Protein AF-A0A9C6TRY3-F1 (afdb_monomer_lite)

Structure (mmCIF, N/CA/C/O backbone):
data_AF-A0A9C6TRY3-F1
#
_entry.id   AF-A0A9C6TRY3-F1
#
loop_
_atom_site.group_PDB
_atom_site.id
_atom_site.type_symbol
_atom_site.label_atom_id
_atom_site.label_alt_id
_atom_site.label_comp_id
_atom_site.label_asym_id
_atom_site.label_entity_id
_atom_site.label_seq_id
_atom_site.pdbx_PDB_ins_code
_atom_site.Cartn_x
_atom_site.Cartn_y
_atom_site.Cartn_z
_atom_site.occupancy
_atom_site.B_iso_or_equiv
_atom_site.auth_seq_id
_atom_site.auth_comp_id
_atom_site.auth_asym_id
_atom_site.auth_atom_id
_atom_site.pdbx_PDB_model_num
ATOM 1 N N . MET A 1 1 ? -1.016 -30.493 50.493 1.00 37.78 1 MET A N 1
ATOM 2 C CA . MET A 1 1 ? -0.450 -30.640 49.134 1.00 37.78 1 MET A CA 1
ATOM 3 C C . MET A 1 1 ? -1.252 -29.741 48.212 1.00 37.78 1 MET A C 1
ATOM 5 O O . MET A 1 1 ? -2.372 -30.074 47.852 1.00 37.78 1 MET A O 1
ATOM 9 N N . THR A 1 2 ? -0.740 -28.534 47.985 1.00 36.75 2 THR A N 1
ATOM 10 C CA . THR A 1 2 ? -1.444 -27.434 47.319 1.00 36.75 2 THR A CA 1
ATOM 11 C C . THR A 1 2 ? -1.321 -27.611 45.812 1.00 36.75 2 THR A C 1
ATOM 13 O O . THR A 1 2 ? -0.223 -27.557 45.267 1.00 36.75 2 THR A O 1
ATOM 16 N N . ASN A 1 3 ? -2.451 -27.881 45.163 1.00 34.31 3 ASN A N 1
ATOM 17 C CA . ASN A 1 3 ? -2.554 -28.083 43.724 1.00 34.31 3 ASN A CA 1
ATOM 18 C C . ASN A 1 3 ? -2.474 -26.707 43.041 1.00 34.31 3 ASN A C 1
ATOM 20 O O . ASN A 1 3 ? -3.441 -25.942 43.046 1.00 34.31 3 ASN A O 1
ATOM 24 N N . ARG A 1 4 ? -1.278 -26.352 42.564 1.00 40.09 4 ARG A N 1
ATOM 25 C CA . ARG A 1 4 ? -1.021 -25.145 41.777 1.00 40.09 4 ARG A CA 1
ATOM 26 C C . ARG A 1 4 ? -1.563 -25.439 40.381 1.00 40.09 4 ARG A C 1
ATOM 28 O O . ARG A 1 4 ? -0.973 -26.216 39.644 1.00 40.09 4 ARG A O 1
ATOM 35 N N . LYS A 1 5 ? -2.740 -24.900 40.063 1.00 38.31 5 LYS A N 1
ATOM 36 C CA . LYS A 1 5 ? -3.236 -24.896 38.690 1.00 38.31 5 LYS A CA 1
ATOM 37 C C . LYS A 1 5 ? -2.322 -23.964 37.908 1.00 38.31 5 LYS A C 1
ATOM 39 O O . LYS A 1 5 ? -2.344 -22.762 38.150 1.00 38.31 5 LYS A O 1
ATOM 44 N N . ASP A 1 6 ? -1.496 -24.539 37.045 1.00 40.12 6 ASP A N 1
ATOM 45 C CA . ASP A 1 6 ? -0.741 -23.806 36.041 1.00 40.12 6 ASP A CA 1
ATOM 46 C C . ASP A 1 6 ? -1.751 -23.108 35.127 1.00 40.12 6 ASP A C 1
ATOM 48 O O . ASP A 1 6 ? -2.441 -23.727 34.311 1.00 40.12 6 ASP A O 1
ATOM 52 N N . TYR A 1 7 ? -1.930 -21.811 35.362 1.00 40.78 7 TYR A N 1
ATOM 53 C CA . TYR A 1 7 ? -2.717 -20.944 34.506 1.00 40.78 7 TYR A CA 1
ATOM 54 C C . TYR A 1 7 ? -1.972 -20.885 33.180 1.00 40.78 7 TYR A C 1
ATOM 56 O O . TYR A 1 7 ? -0.893 -20.302 33.106 1.00 40.78 7 TYR A O 1
ATOM 64 N N . LYS A 1 8 ? -2.527 -21.545 32.158 1.00 38.59 8 LYS A N 1
ATOM 65 C CA . LYS A 1 8 ? -2.128 -21.336 30.768 1.00 38.59 8 LYS A CA 1
ATOM 66 C C . LYS A 1 8 ? -2.015 -19.833 30.555 1.00 38.59 8 LYS A C 1
ATOM 68 O O . LYS A 1 8 ? -2.981 -19.108 30.800 1.00 38.59 8 LYS A O 1
ATOM 73 N N . GLU A 1 9 ? -0.825 -19.393 30.180 1.00 44.34 9 GLU A N 1
ATOM 74 C CA . GLU A 1 9 ? -0.541 -18.015 29.822 1.00 44.34 9 GLU A CA 1
ATOM 75 C C . GLU A 1 9 ? -1.453 -17.655 28.646 1.00 44.34 9 GLU A C 1
ATOM 77 O O . GLU A 1 9 ? -1.192 -17.997 27.496 1.00 44.34 9 GLU A O 1
ATOM 82 N N . ASN A 1 10 ? -2.602 -17.054 28.955 1.00 32.50 10 ASN A N 1
ATOM 83 C CA . ASN A 1 10 ? -3.524 -16.520 27.967 1.00 32.50 10 ASN A CA 1
ATOM 84 C C . ASN A 1 10 ? -2.877 -15.258 27.394 1.00 32.50 10 ASN A C 1
ATOM 86 O O . ASN A 1 10 ? -3.171 -14.144 27.826 1.00 32.50 10 ASN A O 1
ATOM 90 N N . ILE A 1 11 ? -1.960 -15.443 26.447 1.00 40.16 11 ILE A N 1
ATOM 91 C CA . ILE A 1 11 ? -1.395 -14.357 25.652 1.00 40.16 11 ILE A CA 1
ATOM 92 C C . ILE A 1 11 ? -2.493 -13.909 24.688 1.00 40.16 11 ILE A C 1
ATOM 94 O O . ILE A 1 11 ? -2.722 -14.504 23.638 1.00 40.16 11 ILE A O 1
ATOM 98 N N . MET A 1 12 ? -3.233 -12.882 25.093 1.00 43.78 12 MET A N 1
ATOM 99 C CA . MET A 1 12 ? -4.227 -12.229 24.255 1.00 43.78 12 MET A CA 1
ATOM 100 C C . MET A 1 12 ? -3.525 -11.136 23.448 1.00 43.78 12 MET A C 1
ATOM 102 O O . MET A 1 12 ? -3.227 -10.065 23.973 1.00 43.78 12 MET A O 1
ATOM 106 N N . PHE A 1 13 ? -3.240 -11.413 22.175 1.00 42.81 13 PHE A N 1
ATOM 107 C CA . PHE A 1 13 ? -2.764 -10.396 21.242 1.00 42.81 13 PHE A CA 1
ATOM 108 C C . PHE A 1 13 ? -3.922 -9.456 20.918 1.00 42.81 13 PHE A C 1
ATOM 110 O O . PHE A 1 13 ? -4.846 -9.842 20.202 1.00 42.81 13 PHE A O 1
ATOM 117 N N . ILE A 1 14 ? -3.897 -8.236 21.457 1.00 48.88 14 ILE A N 1
ATOM 118 C CA . ILE A 1 14 ? -4.870 -7.214 21.078 1.00 48.88 14 ILE A CA 1
ATOM 119 C C . ILE A 1 14 ? -4.220 -6.257 20.083 1.00 48.88 14 ILE A C 1
ATOM 121 O O . ILE A 1 14 ? -3.308 -5.507 20.427 1.00 48.88 14 ILE A O 1
ATOM 125 N N . LEU A 1 15 ? -4.683 -6.316 18.835 1.00 47.19 15 LEU A N 1
ATOM 126 C CA . LEU A 1 15 ? -4.307 -5.382 17.783 1.00 47.19 15 LEU A CA 1
ATOM 127 C C . LEU A 1 15 ? -4.985 -4.041 18.046 1.00 47.19 15 LEU A C 1
ATOM 129 O O . LEU A 1 15 ? -6.207 -3.948 17.937 1.00 47.19 15 LEU A O 1
ATOM 133 N N . PHE A 1 16 ? -4.213 -3.001 18.358 1.00 51.19 16 PHE A N 1
ATOM 134 C CA . PHE A 1 16 ? -4.768 -1.663 18.535 1.00 51.19 16 PHE A CA 1
ATOM 135 C C . PHE A 1 16 ? -4.004 -0.593 17.748 1.00 51.19 16 PHE A C 1
ATOM 137 O O . PHE A 1 16 ? -2.773 -0.623 17.712 1.00 51.19 16 PHE A O 1
ATOM 144 N N . PRO A 1 17 ? -4.710 0.383 17.144 1.00 48.09 17 PRO A N 1
ATOM 145 C CA . PRO A 1 17 ? -4.089 1.591 16.617 1.00 48.09 17 PRO A CA 1
ATOM 146 C C . PRO A 1 17 ? -3.484 2.433 17.756 1.00 48.09 17 PRO A C 1
ATOM 148 O O . PRO A 1 17 ? -4.016 2.469 18.868 1.00 48.09 17 PRO A O 1
ATOM 151 N N . ALA A 1 18 ? -2.393 3.148 17.456 1.00 52.34 18 ALA A N 1
ATOM 152 C CA . ALA A 1 18 ? -1.522 3.852 18.411 1.00 52.34 18 ALA A CA 1
ATOM 153 C C . ALA A 1 18 ? -2.234 4.760 19.439 1.00 52.34 18 ALA A C 1
ATOM 155 O O . ALA A 1 18 ? -1.722 4.972 20.534 1.00 52.34 18 ALA A O 1
ATOM 156 N N . ALA A 1 19 ? -3.431 5.270 19.130 1.00 53.03 19 ALA A N 1
ATOM 157 C CA . ALA A 1 19 ? -4.203 6.120 20.037 1.00 53.03 19 ALA A CA 1
ATOM 158 C C . ALA A 1 19 ? -4.662 5.409 21.328 1.00 53.03 19 ALA A C 1
ATOM 160 O O . ALA A 1 19 ? -4.831 6.069 22.351 1.00 53.03 19 ALA A O 1
ATOM 161 N N . LEU A 1 20 ? -4.840 4.082 21.322 1.00 54.81 20 LEU A N 1
ATOM 162 C CA . LEU A 1 20 ? -5.263 3.356 22.527 1.00 54.81 20 LEU A CA 1
ATOM 163 C C . LEU A 1 20 ? -4.108 3.089 23.506 1.00 54.81 20 LEU A C 1
ATOM 165 O O . LEU A 1 20 ? -4.354 2.814 24.679 1.00 54.81 20 LEU A O 1
ATOM 169 N N . LEU A 1 21 ? -2.853 3.212 23.061 1.00 57.62 21 LEU A N 1
ATOM 170 C CA . LEU A 1 21 ? -1.682 3.015 23.919 1.00 57.62 21 LEU A CA 1
ATOM 171 C C . LEU A 1 21 ? -1.703 3.966 25.126 1.00 57.62 21 LEU A C 1
ATOM 173 O O . LEU A 1 21 ? -1.431 3.538 26.244 1.00 57.62 21 LEU A O 1
ATOM 177 N N . PHE A 1 22 ? -2.119 5.216 24.902 1.00 58.56 22 PHE A N 1
ATOM 178 C CA . PHE A 1 22 ? -2.235 6.236 25.946 1.00 58.56 22 PHE A CA 1
ATOM 179 C C . PHE A 1 22 ? -3.285 5.873 27.011 1.00 58.56 22 PHE A C 1
ATOM 181 O O . PHE A 1 22 ? -3.078 6.090 28.199 1.00 58.56 22 PHE A O 1
ATOM 188 N N . ILE A 1 23 ? -4.397 5.257 26.601 1.00 61.34 23 ILE A N 1
ATOM 189 C CA . ILE A 1 23 ? -5.487 4.860 27.509 1.00 61.34 23 ILE A CA 1
ATOM 190 C C . ILE A 1 23 ? -5.077 3.649 28.366 1.00 61.34 23 ILE A C 1
ATOM 192 O O . ILE A 1 23 ? -5.441 3.557 29.536 1.00 61.34 23 ILE A O 1
ATOM 196 N N . LEU A 1 24 ? -4.279 2.727 27.818 1.00 58.28 24 LEU A N 1
ATOM 197 C CA . LEU A 1 24 ? -3.759 1.574 28.568 1.00 58.28 24 LEU A CA 1
ATOM 198 C C . LEU A 1 24 ? -2.721 1.973 29.631 1.00 58.28 24 LEU A C 1
ATOM 200 O O . LEU A 1 24 ? -2.564 1.261 30.629 1.00 58.28 24 LEU A O 1
ATOM 204 N N . GLU A 1 25 ? -2.048 3.107 29.429 1.00 62.44 25 GLU A N 1
ATOM 205 C CA . GLU A 1 25 ? -1.099 3.690 30.379 1.00 62.44 25 GLU A CA 1
ATOM 206 C C . GLU A 1 25 ? -1.775 4.268 31.613 1.00 62.44 25 GLU A C 1
ATOM 208 O O . GLU A 1 25 ? -1.326 4.025 32.739 1.00 62.44 25 GLU A O 1
ATOM 213 N N . GLU A 1 26 ? -2.924 4.915 31.431 1.00 62.50 26 GLU A N 1
ATOM 214 C CA . GLU A 1 26 ? -3.731 5.410 32.547 1.00 62.50 26 GLU A CA 1
ATOM 215 C C . GLU A 1 26 ? -4.289 4.272 33.423 1.00 62.50 26 GLU A C 1
ATOM 217 O O . GLU A 1 26 ? -4.343 4.400 34.649 1.00 62.50 26 GLU A O 1
ATOM 222 N N . GLU A 1 27 ? -4.611 3.118 32.831 1.00 65.06 27 GLU A N 1
ATOM 223 C CA . GLU A 1 27 ? -5.212 1.966 33.525 1.00 65.06 27 GLU A CA 1
ATOM 224 C C . GLU A 1 27 ? -4.191 1.012 34.189 1.00 65.06 27 GLU A C 1
ATOM 226 O O . GLU A 1 27 ? -4.569 -0.006 34.772 1.00 65.06 27 GLU A O 1
ATOM 231 N N . LYS A 1 28 ? -2.879 1.310 34.141 1.00 62.44 28 LYS A N 1
ATOM 232 C CA . LYS A 1 28 ? -1.787 0.482 34.721 1.00 62.44 28 LYS A CA 1
ATOM 233 C C . LYS A 1 28 ? -1.758 -0.980 34.240 1.00 62.44 28 LYS A C 1
ATOM 235 O O . LYS A 1 28 ? -1.134 -1.836 34.875 1.00 62.44 28 LYS A O 1
ATOM 240 N N . LEU A 1 29 ? -2.383 -1.277 33.101 1.00 60.41 29 LEU A N 1
ATOM 241 C CA . LEU A 1 29 ? -2.455 -2.623 32.518 1.00 60.41 29 LEU A CA 1
ATOM 242 C C . LEU A 1 29 ? -1.184 -3.028 31.751 1.00 60.41 29 LEU A C 1
ATOM 244 O O . LEU A 1 29 ? -1.069 -4.171 31.310 1.00 60.41 29 LEU A O 1
ATOM 248 N N . HIS A 1 30 ? -0.195 -2.137 31.659 1.00 54.38 30 HIS A N 1
ATOM 249 C CA . HIS A 1 30 ? 1.079 -2.366 30.972 1.00 54.38 30 HIS A CA 1
ATOM 250 C C . HIS A 1 30 ? 1.838 -3.623 31.398 1.00 54.38 30 HIS A C 1
ATOM 252 O O . HIS A 1 30 ? 2.506 -4.240 30.577 1.00 54.38 30 HIS A O 1
ATOM 258 N N . ASN A 1 31 ? 1.729 -4.027 32.665 1.00 56.81 31 ASN A N 1
ATOM 259 C CA . ASN A 1 31 ? 2.501 -5.158 33.183 1.00 56.81 31 ASN A CA 1
ATOM 260 C C . ASN A 1 31 ? 1.843 -6.524 32.921 1.00 56.81 31 ASN A C 1
ATOM 262 O O . ASN A 1 31 ? 2.427 -7.546 33.273 1.00 56.81 31 ASN A O 1
ATOM 266 N N . MET A 1 32 ? 0.637 -6.557 32.343 1.00 56.41 32 MET A N 1
ATOM 267 C CA . MET A 1 32 ? -0.099 -7.795 32.044 1.00 56.41 32 MET A CA 1
ATOM 268 C C . MET A 1 32 ? -0.354 -8.007 30.548 1.00 56.41 32 MET A C 1
ATOM 270 O O . MET A 1 32 ? -0.915 -9.035 30.176 1.00 56.41 32 MET A O 1
ATOM 274 N N . VAL A 1 33 ? 0.053 -7.068 29.688 1.00 56.22 33 VAL A N 1
ATOM 275 C CA . VAL A 1 33 ? -0.211 -7.125 28.247 1.00 56.22 33 VAL A CA 1
ATOM 276 C C . VAL A 1 33 ? 1.076 -6.852 27.479 1.00 56.22 33 VAL A C 1
ATOM 278 O O . VAL A 1 33 ? 1.650 -5.770 27.567 1.00 56.22 33 VAL A O 1
ATOM 281 N N . THR A 1 34 ? 1.521 -7.825 26.686 1.00 53.94 34 THR A N 1
ATOM 282 C CA . THR A 1 34 ? 2.554 -7.595 25.673 1.00 53.94 34 THR A CA 1
ATOM 283 C C . THR A 1 34 ? 1.907 -6.870 24.499 1.00 53.94 34 THR A C 1
ATOM 285 O O . THR A 1 34 ? 1.168 -7.467 23.719 1.00 53.94 34 THR A O 1
ATOM 288 N N . ILE A 1 35 ? 2.151 -5.565 24.400 1.00 55.00 35 ILE A N 1
ATOM 289 C CA . ILE A 1 35 ? 1.650 -4.746 23.297 1.00 55.00 35 ILE A CA 1
ATOM 290 C C . ILE A 1 35 ? 2.550 -4.991 22.087 1.00 55.00 35 ILE A C 1
ATOM 292 O O . ILE A 1 35 ? 3.733 -4.654 22.103 1.00 55.00 35 ILE A O 1
ATOM 296 N N . GLY A 1 36 ? 1.986 -5.602 21.050 1.00 54.34 36 GLY A N 1
ATOM 297 C CA . GLY A 1 36 ? 2.602 -5.699 19.734 1.00 54.34 36 GLY A CA 1
ATOM 298 C C . GLY A 1 36 ? 1.860 -4.793 18.763 1.00 54.34 36 GLY A C 1
ATOM 299 O O . GLY A 1 36 ? 0.646 -4.916 18.609 1.00 54.34 36 GLY A O 1
ATOM 300 N N . GLU A 1 37 ? 2.573 -3.895 18.087 1.00 46.62 37 GLU A N 1
ATOM 301 C CA . GLU A 1 37 ? 2.010 -3.208 16.928 1.00 46.62 37 GLU A CA 1
ATOM 302 C C . GLU A 1 37 ? 1.953 -4.199 15.767 1.00 46.62 37 GLU A C 1
ATOM 304 O O . GLU A 1 37 ? 2.976 -4.572 15.193 1.00 46.62 37 GLU A O 1
ATOM 309 N N . TYR A 1 38 ? 0.747 -4.640 15.417 1.00 51.88 38 TYR A N 1
ATOM 310 C CA . TYR A 1 38 ? 0.525 -5.364 14.175 1.00 51.88 38 TYR A CA 1
ATOM 311 C C . TYR A 1 38 ? -0.185 -4.424 13.206 1.00 51.88 38 TYR A C 1
ATOM 313 O O . TYR A 1 38 ? -1.399 -4.224 13.301 1.00 51.88 38 TYR A O 1
ATOM 321 N N . PRO A 1 39 ? 0.551 -3.794 12.282 1.00 58.12 39 PRO A N 1
ATOM 322 C CA . PRO A 1 39 ? -0.066 -2.923 11.306 1.00 58.12 39 PRO A CA 1
ATOM 323 C C . PRO A 1 39 ? -0.751 -3.797 10.244 1.00 58.12 39 PRO A C 1
ATOM 325 O O . PRO A 1 39 ? -0.130 -4.238 9.271 1.00 58.12 39 PRO A O 1
ATOM 328 N N . LEU A 1 40 ? -2.029 -4.093 10.498 1.00 65.38 40 LEU A N 1
ATOM 329 C CA . LEU A 1 40 ? -2.924 -4.868 9.643 1.00 65.38 40 LEU A CA 1
ATOM 330 C C . LEU A 1 40 ? -3.263 -4.022 8.409 1.00 65.38 40 LEU A C 1
ATOM 332 O O . LEU A 1 40 ? -4.194 -3.226 8.412 1.00 65.38 40 LEU A O 1
ATOM 336 N N . TYR A 1 41 ? -2.431 -4.136 7.380 1.00 73.69 41 TYR A N 1
ATOM 337 C CA . TYR A 1 41 ? -2.599 -3.392 6.133 1.00 73.69 41 TYR A CA 1
ATOM 338 C C . TYR A 1 41 ? -3.454 -4.146 5.108 1.00 73.69 41 TYR A C 1
ATOM 340 O O . TYR A 1 41 ? -4.184 -3.524 4.348 1.00 73.69 41 TYR A O 1
ATOM 348 N N . ILE A 1 42 ? -3.327 -5.473 5.068 1.00 77.88 42 ILE A N 1
ATOM 349 C CA . ILE A 1 42 ? -4.046 -6.380 4.171 1.00 77.88 42 ILE A CA 1
ATOM 350 C C . ILE A 1 42 ? -4.544 -7.560 5.000 1.00 77.88 42 ILE A C 1
ATOM 352 O O . ILE A 1 42 ? -3.804 -8.075 5.842 1.00 77.88 42 ILE A O 1
ATOM 356 N N . VAL A 1 43 ? -5.760 -8.014 4.712 1.00 80.44 43 VAL A N 1
ATOM 357 C CA . VAL A 1 43 ? -6.345 -9.240 5.254 1.00 80.44 43 VAL A CA 1
ATOM 358 C C . VAL A 1 43 ? -6.696 -10.172 4.091 1.00 80.44 43 VAL A C 1
ATOM 360 O O . VAL A 1 43 ? -7.412 -9.746 3.180 1.00 80.44 43 VAL A O 1
ATOM 363 N N . PRO A 1 44 ? -6.206 -11.424 4.079 1.00 78.94 44 PRO A N 1
ATOM 364 C CA . PRO A 1 44 ? -6.692 -12.425 3.142 1.00 78.94 44 PRO A CA 1
ATOM 365 C C . PRO A 1 44 ? -8.118 -12.826 3.529 1.00 78.94 44 PRO A C 1
ATOM 367 O O . PRO A 1 44 ? -8.357 -13.302 4.638 1.00 78.94 44 PRO A O 1
ATOM 370 N N . ILE A 1 45 ? -9.063 -12.589 2.624 1.00 78.81 45 ILE A N 1
ATOM 371 C CA . ILE A 1 45 ? -10.471 -12.980 2.783 1.00 78.81 45 ILE A CA 1
ATOM 372 C C . ILE A 1 45 ? -10.705 -14.366 2.174 1.00 78.81 45 ILE A C 1
ATOM 374 O O . ILE A 1 45 ? -11.520 -15.131 2.682 1.00 78.81 45 ILE A O 1
ATOM 378 N N . ASP A 1 46 ? -9.963 -14.682 1.112 1.00 83.69 46 ASP A N 1
ATOM 379 C CA . ASP A 1 46 ? -9.964 -15.968 0.417 1.00 83.69 46 ASP A CA 1
ATOM 380 C C . ASP A 1 46 ? -8.551 -16.260 -0.128 1.00 83.69 46 ASP A C 1
ATOM 382 O O . ASP A 1 46 ? -7.645 -15.430 0.010 1.00 83.69 46 ASP A O 1
ATOM 386 N N . GLU A 1 47 ? -8.349 -17.415 -0.761 1.00 77.88 47 GLU A N 1
ATOM 387 C CA . GLU A 1 47 ? -7.059 -17.836 -1.330 1.00 77.88 47 GLU A CA 1
ATOM 388 C C . GLU A 1 47 ? -6.508 -16.853 -2.379 1.00 77.88 47 GLU A C 1
ATOM 390 O O . GLU A 1 47 ? -5.293 -16.671 -2.484 1.00 77.88 47 GLU A O 1
ATOM 395 N N . ASP A 1 48 ? -7.384 -16.193 -3.136 1.00 81.12 48 ASP A N 1
ATOM 396 C CA . ASP A 1 48 ? -7.048 -15.242 -4.199 1.00 81.12 48 ASP A CA 1
ATOM 397 C C . ASP A 1 48 ? -7.592 -13.822 -3.951 1.00 81.12 48 ASP A C 1
ATOM 399 O O . ASP A 1 48 ? -7.489 -12.950 -4.821 1.00 81.12 48 ASP A O 1
ATOM 403 N N . VAL A 1 49 ? -8.122 -13.555 -2.750 1.00 82.56 49 VAL A N 1
ATOM 404 C CA . VAL A 1 49 ? -8.747 -12.273 -2.397 1.00 82.56 49 VAL 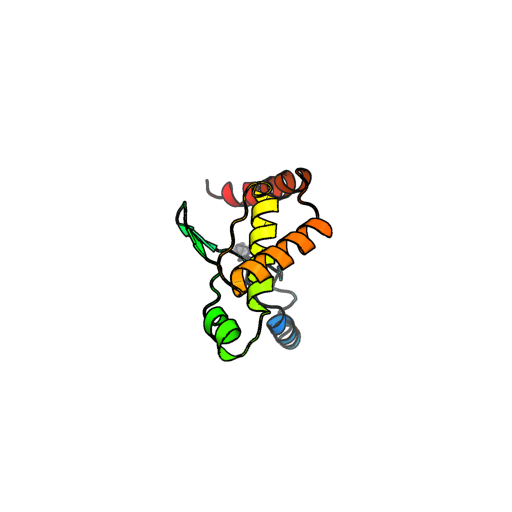A CA 1
ATOM 405 C C . VAL A 1 49 ? -8.079 -11.644 -1.180 1.00 82.56 49 VAL A C 1
ATOM 407 O O . VAL A 1 49 ? -8.132 -12.164 -0.066 1.00 82.56 49 VAL A O 1
ATOM 410 N N . LEU A 1 50 ? -7.525 -10.449 -1.385 1.00 83.19 50 LEU A N 1
ATOM 411 C CA . LEU A 1 50 ? -6.978 -9.590 -0.337 1.00 83.19 50 LEU A CA 1
ATOM 412 C C . LEU A 1 50 ? -7.855 -8.344 -0.176 1.00 83.19 50 LEU A C 1
ATOM 414 O O . LEU A 1 50 ? -8.201 -7.696 -1.166 1.00 83.19 50 LEU A O 1
ATOM 418 N N . SER A 1 51 ? -8.167 -7.978 1.066 1.00 84.31 51 SER A N 1
ATOM 419 C CA . SER A 1 51 ? -8.875 -6.744 1.410 1.00 84.31 51 SER A CA 1
ATOM 420 C C . SER A 1 51 ? -7.990 -5.801 2.221 1.00 84.31 51 SER A C 1
ATOM 422 O O . SER A 1 51 ? -7.172 -6.244 3.024 1.00 84.31 51 SER A O 1
ATOM 424 N N . PHE A 1 52 ? -8.166 -4.492 2.020 1.00 84.88 52 PHE A N 1
ATOM 425 C CA . PHE A 1 52 ? -7.536 -3.448 2.838 1.00 84.88 52 PHE A CA 1
ATOM 426 C C . PHE A 1 52 ? -8.429 -2.990 4.007 1.00 84.88 52 PHE A C 1
ATOM 428 O O . PHE A 1 52 ? -7.943 -2.265 4.865 1.00 84.88 52 PHE A O 1
ATOM 435 N N . GLU A 1 53 ? -9.717 -3.374 4.031 1.00 84.62 53 GLU A N 1
ATOM 436 C CA . GLU A 1 53 ? -10.694 -3.021 5.087 1.00 84.62 53 GLU A CA 1
ATOM 437 C C . GLU A 1 53 ? -10.736 -1.513 5.436 1.00 84.62 53 GLU A C 1
ATOM 439 O O . GLU A 1 53 ? -10.798 -1.109 6.596 1.00 84.62 53 GLU A O 1
ATOM 444 N N . LEU A 1 54 ? -10.686 -0.648 4.413 1.00 84.12 54 LEU A N 1
ATOM 445 C CA . LEU A 1 54 ? -10.761 0.811 4.565 1.00 84.12 54 LEU A CA 1
ATOM 446 C C . LEU A 1 54 ? -12.149 1.349 4.171 1.00 84.12 54 LEU A C 1
ATOM 448 O O . LEU A 1 54 ? -12.301 1.987 3.126 1.00 84.12 54 LEU A O 1
ATOM 452 N N . ASP A 1 55 ? -13.158 1.128 5.016 1.00 84.19 55 ASP A N 1
ATOM 453 C CA . ASP A 1 55 ? -14.566 1.477 4.738 1.00 84.19 55 ASP A CA 1
ATOM 454 C C . ASP A 1 55 ? -14.795 2.952 4.368 1.00 84.19 55 ASP A C 1
ATOM 456 O O . ASP A 1 55 ? -15.653 3.287 3.547 1.00 84.19 55 ASP A O 1
ATOM 460 N N . LEU A 1 56 ? -14.014 3.858 4.960 1.00 84.81 56 LEU A N 1
ATOM 461 C CA . LEU A 1 56 ? -14.164 5.302 4.768 1.00 84.81 56 LEU A CA 1
ATOM 462 C C . LEU A 1 56 ? -13.325 5.849 3.607 1.00 84.81 56 LEU A C 1
ATOM 464 O O . LEU A 1 56 ? -13.583 6.970 3.164 1.00 84.81 56 LEU A O 1
ATOM 468 N N . ALA A 1 57 ? -12.401 5.061 3.041 1.00 85.31 57 ALA A N 1
ATOM 469 C CA . ALA A 1 57 ? -11.434 5.543 2.052 1.00 85.31 57 ALA A CA 1
ATOM 470 C C . ALA A 1 57 ? -12.094 6.160 0.815 1.00 85.31 57 ALA A C 1
ATOM 472 O O . ALA A 1 57 ? -11.582 7.127 0.250 1.00 85.31 57 ALA A O 1
ATOM 473 N N . TYR A 1 58 ? -13.243 5.629 0.386 1.00 85.38 58 TYR A N 1
ATOM 474 C CA . TYR A 1 58 ? -13.972 6.192 -0.747 1.00 85.38 58 TYR A CA 1
ATOM 475 C C . TYR A 1 58 ? -14.503 7.596 -0.442 1.00 85.38 58 TYR A C 1
ATOM 477 O O . TYR A 1 58 ? -14.315 8.516 -1.240 1.00 85.38 58 TYR A O 1
ATOM 485 N N . LYS A 1 59 ? -15.148 7.768 0.718 1.00 88.06 59 LYS A N 1
ATOM 486 C CA . LYS A 1 59 ? -15.687 9.060 1.148 1.00 88.06 59 LYS A CA 1
ATOM 487 C C . LYS A 1 59 ? -14.550 10.057 1.370 1.00 88.06 59 LYS A C 1
ATOM 489 O O . LYS A 1 59 ? -14.599 11.150 0.818 1.00 88.06 59 LYS A O 1
ATOM 494 N N . GLU A 1 60 ? -13.513 9.653 2.094 1.00 88.00 60 GLU A N 1
ATOM 495 C CA . GLU A 1 60 ? -12.347 10.488 2.390 1.00 88.00 60 GLU A CA 1
ATOM 496 C C . GLU A 1 60 ? -11.667 10.968 1.104 1.00 88.00 60 GLU A C 1
ATOM 498 O O . GLU A 1 60 ? -11.461 12.164 0.912 1.00 88.00 60 GLU A O 1
ATOM 503 N N . CYS A 1 61 ? -11.411 10.056 0.162 1.00 86.88 61 CYS A N 1
ATOM 504 C CA . CYS A 1 61 ? -10.703 10.388 -1.071 1.00 86.88 61 CYS A CA 1
ATOM 505 C C . CYS A 1 61 ? -11.549 11.202 -2.060 1.00 86.88 61 CYS A C 1
ATOM 507 O O . CYS A 1 61 ? -10.996 12.046 -2.769 1.00 86.88 61 CYS A O 1
ATOM 509 N N . GLN A 1 62 ? -12.853 10.930 -2.179 1.00 85.75 62 GLN A N 1
ATOM 510 C CA . GLN A 1 62 ? -13.702 11.569 -3.196 1.00 85.75 62 GLN A CA 1
ATOM 511 C C . GLN A 1 62 ? -14.441 12.809 -2.692 1.00 85.75 62 GLN A C 1
ATOM 513 O O . GLN A 1 62 ? -14.666 13.728 -3.477 1.00 85.75 62 GLN A O 1
ATOM 518 N N . VAL A 1 63 ? -14.843 12.830 -1.421 1.00 89.50 63 VAL A N 1
ATOM 519 C CA . VAL A 1 63 ? -15.649 13.909 -0.833 1.00 89.50 63 VAL A CA 1
ATOM 520 C C . VAL A 1 63 ? -14.769 14.856 -0.033 1.00 89.50 63 VAL A C 1
ATOM 522 O O . VAL A 1 63 ? -14.792 16.059 -0.284 1.00 89.50 63 VAL A O 1
ATOM 525 N N . ASP A 1 64 ? -13.973 14.316 0.890 1.00 87.94 64 ASP A N 1
ATOM 526 C CA . ASP A 1 64 ? -13.191 15.126 1.831 1.00 87.94 64 ASP A CA 1
ATOM 527 C C . ASP A 1 64 ? -11.830 15.554 1.241 1.00 87.94 64 ASP A C 1
ATOM 529 O O . ASP A 1 64 ? -11.182 16.473 1.738 1.00 87.94 6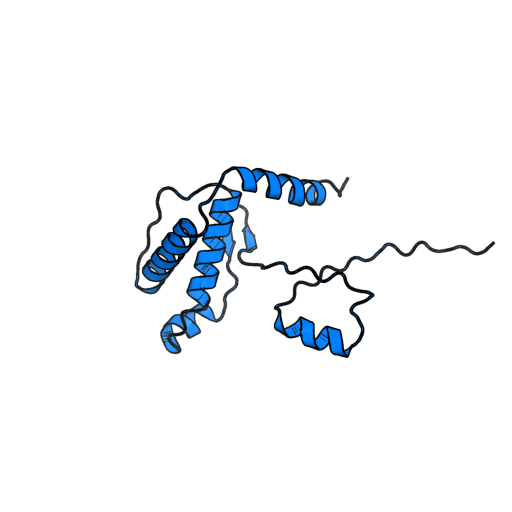4 ASP A O 1
ATOM 533 N N . GLY A 1 65 ? -11.409 14.921 0.138 1.00 84.75 65 GLY A N 1
ATOM 534 C CA . GLY A 1 65 ? -10.131 15.174 -0.530 1.00 84.75 65 GLY A CA 1
ATOM 535 C C . GLY A 1 65 ? -8.916 14.675 0.256 1.00 84.75 65 GLY A C 1
ATOM 536 O O . GLY A 1 65 ? -7.780 14.990 -0.112 1.00 84.75 65 GLY A O 1
ATOM 537 N N . ASP A 1 66 ? -9.137 13.898 1.316 1.00 87.44 66 ASP A N 1
ATOM 538 C CA . ASP A 1 66 ? -8.076 13.296 2.107 1.00 87.44 66 ASP A CA 1
ATOM 539 C C . ASP A 1 66 ? -7.491 12.088 1.364 1.00 87.44 66 ASP A C 1
ATOM 541 O O . ASP A 1 66 ? -8.192 11.187 0.909 1.00 87.44 66 ASP A O 1
ATOM 545 N N . THR A 1 67 ? -6.167 12.086 1.218 1.00 85.12 67 THR A N 1
ATOM 546 C CA . THR A 1 67 ? -5.426 11.042 0.494 1.00 85.12 67 THR A CA 1
ATOM 547 C C . THR A 1 67 ? -4.605 10.150 1.418 1.00 85.12 67 THR A C 1
ATOM 549 O O . THR A 1 67 ? -3.826 9.330 0.932 1.00 85.12 67 THR A O 1
ATOM 552 N N . SER A 1 68 ? -4.793 10.269 2.734 1.00 87.62 68 SER A N 1
ATOM 553 C CA . SER A 1 68 ? -4.111 9.450 3.742 1.00 87.62 68 SER A CA 1
ATOM 554 C C . SER A 1 68 ? -4.375 7.954 3.534 1.00 87.62 68 SER A C 1
ATOM 556 O O . SER A 1 68 ? -3.446 7.147 3.563 1.00 87.62 68 SER A O 1
ATOM 558 N N . SER A 1 69 ? -5.607 7.582 3.174 1.00 88.88 69 SER A N 1
ATOM 559 C CA . SER A 1 69 ? -5.981 6.203 2.820 1.00 88.88 69 SER A CA 1
ATOM 560 C C . SER A 1 69 ? -5.176 5.634 1.642 1.00 88.88 69 SER A C 1
ATOM 562 O O . SER A 1 69 ? -4.805 4.460 1.653 1.00 88.88 69 SER A O 1
ATOM 564 N N . LEU A 1 70 ? -4.810 6.462 0.656 1.00 91.12 70 LEU A N 1
ATOM 565 C CA . LEU A 1 70 ? -3.990 6.035 -0.487 1.00 91.12 70 LEU A CA 1
ATOM 566 C C . LEU A 1 70 ? -2.564 5.663 -0.069 1.00 91.12 70 LEU A C 1
ATOM 568 O O . LEU A 1 70 ? -1.972 4.757 -0.655 1.00 91.12 70 LEU A O 1
ATOM 572 N N . TRP A 1 71 ? -2.016 6.339 0.945 1.00 90.88 71 TRP A N 1
ATOM 573 C CA . TRP A 1 71 ? -0.708 5.995 1.498 1.00 90.88 71 TRP A CA 1
ATOM 574 C C . TRP A 1 71 ? -0.739 4.628 2.184 1.00 90.88 71 TRP A C 1
ATOM 576 O O . TRP A 1 71 ? 0.159 3.818 1.957 1.00 90.88 71 TRP A O 1
ATOM 586 N N . HIS A 1 72 ? -1.795 4.336 2.952 1.00 88.88 72 HIS A N 1
ATOM 587 C CA . HIS A 1 72 ? -1.966 3.028 3.592 1.00 88.88 72 HIS A CA 1
ATOM 588 C C . HIS A 1 72 ? -2.039 1.901 2.557 1.00 88.88 72 HIS A C 1
ATOM 590 O O . HIS A 1 72 ? -1.349 0.895 2.709 1.00 88.88 72 HIS A O 1
ATOM 596 N N . ILE A 1 73 ? -2.778 2.106 1.461 1.00 90.12 73 ILE A N 1
ATOM 597 C CA . ILE A 1 73 ? -2.850 1.155 0.341 1.00 90.12 73 ILE A CA 1
ATOM 598 C C . ILE A 1 73 ? -1.470 0.960 -0.308 1.00 90.12 73 ILE A C 1
ATOM 600 O O . ILE A 1 73 ? -1.059 -0.171 -0.559 1.00 90.12 73 ILE A O 1
ATOM 604 N N . ALA A 1 74 ? -0.720 2.038 -0.556 1.00 91.75 74 ALA A N 1
ATOM 605 C CA . ALA A 1 74 ? 0.623 1.931 -1.127 1.00 91.75 74 ALA A CA 1
ATOM 606 C C . ALA A 1 74 ? 1.583 1.162 -0.200 1.00 91.75 74 ALA A C 1
ATOM 608 O O . ALA A 1 74 ? 2.287 0.266 -0.662 1.00 91.75 74 ALA A O 1
ATOM 609 N N . LYS A 1 75 ? 1.573 1.442 1.113 1.00 88.94 75 LYS A N 1
ATOM 610 C CA . LYS A 1 75 ? 2.426 0.738 2.088 1.00 88.94 75 LYS A CA 1
ATOM 611 C C . LYS A 1 75 ? 2.058 -0.741 2.199 1.00 88.94 75 LYS A C 1
ATOM 613 O O . LYS A 1 75 ? 2.937 -1.586 2.354 1.00 88.94 75 LYS A O 1
ATOM 618 N N . ALA A 1 76 ? 0.775 -1.056 2.085 1.00 87.69 76 ALA A N 1
ATOM 619 C CA . ALA A 1 76 ? 0.269 -2.416 2.068 1.00 87.69 76 ALA A CA 1
ATOM 620 C C . ALA A 1 76 ? 0.777 -3.211 0.853 1.00 87.69 76 ALA A C 1
ATOM 622 O O . ALA A 1 76 ? 1.300 -4.313 1.015 1.00 87.69 76 ALA A O 1
ATOM 623 N N . ILE A 1 77 ? 0.701 -2.626 -0.350 1.00 89.12 77 ILE A N 1
ATOM 624 C CA . ILE A 1 77 ? 1.257 -3.226 -1.573 1.00 89.12 77 ILE A CA 1
ATOM 625 C C . ILE A 1 77 ? 2.773 -3.386 -1.446 1.00 89.12 77 ILE A C 1
ATOM 627 O O . ILE A 1 77 ? 3.299 -4.448 -1.752 1.00 89.12 77 ILE A O 1
ATOM 631 N N . HIS A 1 78 ? 3.472 -2.379 -0.929 1.00 88.44 78 HIS A N 1
ATOM 632 C CA . HIS A 1 78 ? 4.915 -2.455 -0.725 1.00 88.44 78 HIS A CA 1
ATOM 633 C C . HIS A 1 78 ? 5.316 -3.612 0.208 1.00 88.44 78 HIS A C 1
ATOM 635 O O . HIS A 1 78 ? 6.266 -4.340 -0.065 1.00 88.44 78 HIS A O 1
ATOM 641 N N . LYS A 1 79 ? 4.552 -3.853 1.282 1.00 83.56 79 LYS A N 1
ATOM 642 C CA . LYS A 1 79 ? 4.746 -5.026 2.151 1.00 83.56 79 LYS A CA 1
ATOM 643 C C . LYS A 1 79 ? 4.449 -6.349 1.452 1.00 83.56 79 LYS A C 1
ATOM 645 O O . LYS A 1 79 ? 5.116 -7.347 1.730 1.00 83.56 79 LYS A O 1
ATOM 650 N N . LEU A 1 80 ? 3.454 -6.369 0.568 1.00 83.62 80 LEU A N 1
ATOM 651 C CA . LEU A 1 80 ? 3.161 -7.540 -0.250 1.00 83.62 80 LEU A CA 1
ATOM 652 C C . LEU A 1 80 ? 4.355 -7.858 -1.158 1.00 83.62 80 LEU A C 1
ATOM 654 O O . LEU A 1 80 ? 4.816 -8.996 -1.185 1.00 83.62 80 LEU A O 1
ATOM 658 N N . GLU A 1 81 ? 4.917 -6.845 -1.817 1.00 85.94 81 GLU A N 1
ATOM 659 C CA . GLU A 1 81 ? 6.128 -6.992 -2.628 1.00 85.94 81 GLU A CA 1
ATOM 660 C C . GLU A 1 81 ? 7.320 -7.468 -1.800 1.00 85.94 81 GLU A C 1
ATOM 662 O O . GLU A 1 81 ? 8.093 -8.311 -2.238 1.00 85.94 81 GLU A O 1
ATOM 667 N N . PHE A 1 82 ? 7.444 -6.984 -0.571 1.00 82.75 82 PHE A N 1
ATOM 668 C CA . PHE A 1 82 ? 8.479 -7.419 0.358 1.00 82.75 82 PHE A CA 1
ATOM 669 C C . PHE A 1 82 ? 8.359 -8.894 0.760 1.00 82.75 82 PHE A C 1
ATOM 671 O O . PHE A 1 82 ? 9.359 -9.557 1.019 1.00 82.75 82 PHE A O 1
ATOM 678 N N . SER A 1 83 ? 7.134 -9.417 0.786 1.00 77.31 83 SER A N 1
ATOM 679 C CA . SER A 1 83 ? 6.845 -10.799 1.177 1.00 77.31 83 SER A CA 1
ATOM 680 C C . SER A 1 83 ? 6.969 -11.775 0.002 1.00 77.31 83 SER A C 1
ATOM 682 O O . SER A 1 83 ? 7.468 -12.887 0.170 1.00 77.31 83 SER A O 1
ATOM 684 N N . PHE A 1 84 ? 6.525 -11.367 -1.192 1.00 78.25 84 PHE A N 1
ATOM 685 C CA . PHE A 1 84 ? 6.373 -12.245 -2.362 1.00 78.25 84 PHE A CA 1
ATOM 686 C C . PHE A 1 84 ? 7.281 -11.889 -3.550 1.00 78.25 84 PHE A C 1
ATOM 688 O O . PHE A 1 84 ? 7.351 -12.645 -4.519 1.00 78.25 84 PHE A O 1
ATOM 695 N N . GLY A 1 85 ? 7.998 -10.769 -3.480 1.00 80.12 85 GLY A N 1
ATOM 696 C CA . GLY A 1 85 ? 8.796 -10.208 -4.567 1.00 80.12 85 GLY A CA 1
ATOM 697 C C . GLY A 1 85 ? 8.111 -9.032 -5.273 1.00 80.12 85 GLY A C 1
ATOM 698 O O . GLY A 1 85 ? 6.894 -8.862 -5.225 1.00 80.12 85 GLY A O 1
ATOM 699 N N . VAL A 1 86 ? 8.919 -8.210 -5.947 1.00 83.62 86 VAL A N 1
ATOM 700 C CA . VAL A 1 86 ? 8.470 -6.992 -6.646 1.00 83.62 86 VAL A CA 1
ATOM 701 C C . VAL A 1 86 ? 7.455 -7.318 -7.741 1.00 83.62 86 VAL A C 1
ATOM 703 O O . VAL A 1 86 ? 7.676 -8.223 -8.550 1.00 83.62 86 VAL A O 1
ATOM 706 N N . ILE A 1 87 ? 6.369 -6.541 -7.816 1.00 84.94 87 ILE A N 1
ATOM 707 C CA . ILE A 1 87 ? 5.360 -6.697 -8.864 1.00 84.94 87 ILE A CA 1
ATOM 708 C C . ILE A 1 87 ? 5.938 -6.153 -10.181 1.00 84.94 87 ILE A C 1
ATOM 710 O O . ILE A 1 87 ? 6.189 -4.955 -10.301 1.00 84.94 87 ILE A O 1
ATOM 714 N N . PRO A 1 88 ? 6.114 -6.989 -11.220 1.00 79.00 88 PRO A N 1
ATOM 715 C CA . PRO A 1 88 ? 6.821 -6.573 -12.432 1.00 79.00 88 PRO A CA 1
ATOM 716 C C . PRO A 1 88 ? 6.018 -5.596 -13.301 1.00 79.00 88 PRO A C 1
ATOM 718 O O . PRO A 1 88 ? 6.595 -4.834 -14.069 1.00 79.00 88 PRO A O 1
ATOM 721 N N . ASN A 1 89 ? 4.684 -5.639 -13.225 1.00 85.19 89 ASN A N 1
ATOM 722 C CA . ASN A 1 89 ? 3.795 -4.869 -14.091 1.00 85.19 89 ASN A CA 1
ATOM 723 C C . ASN A 1 89 ? 2.690 -4.186 -13.280 1.00 85.19 89 ASN A C 1
ATOM 725 O O . ASN A 1 89 ? 1.587 -4.719 -13.149 1.00 85.19 89 ASN A O 1
ATOM 729 N N . LEU A 1 90 ? 2.961 -2.979 -12.786 1.00 85.81 90 LEU A N 1
ATOM 730 C CA . LEU A 1 90 ? 1.958 -2.151 -12.123 1.00 85.81 90 LEU A CA 1
ATOM 731 C C . LEU A 1 90 ? 1.132 -1.373 -13.156 1.00 85.81 90 LEU A C 1
ATOM 733 O O . LEU A 1 90 ? 1.658 -0.567 -13.923 1.00 85.81 90 LEU A O 1
ATOM 737 N N . ARG A 1 91 ? -0.185 -1.595 -13.175 1.00 88.81 91 ARG A N 1
ATOM 738 C CA . ARG A 1 91 ? -1.125 -0.850 -14.025 1.00 88.81 91 ARG A CA 1
ATOM 739 C C . ARG A 1 91 ? -2.121 -0.103 -13.152 1.00 88.81 91 ARG A C 1
ATOM 741 O O . ARG A 1 91 ? -2.804 -0.709 -12.336 1.00 88.81 91 ARG A O 1
ATOM 748 N N . ALA A 1 92 ? -2.238 1.202 -13.368 1.00 90.75 92 ALA A N 1
ATOM 749 C CA . ALA A 1 92 ? -3.153 2.067 -12.634 1.00 90.75 92 ALA A CA 1
ATOM 750 C C . ALA A 1 92 ? -4.146 2.745 -13.584 1.00 90.75 92 ALA A C 1
ATOM 752 O O . ALA A 1 92 ? -3.786 3.155 -14.689 1.00 90.75 92 ALA A O 1
ATOM 753 N N . LYS A 1 93 ? -5.400 2.897 -13.146 1.00 92.94 93 LYS A 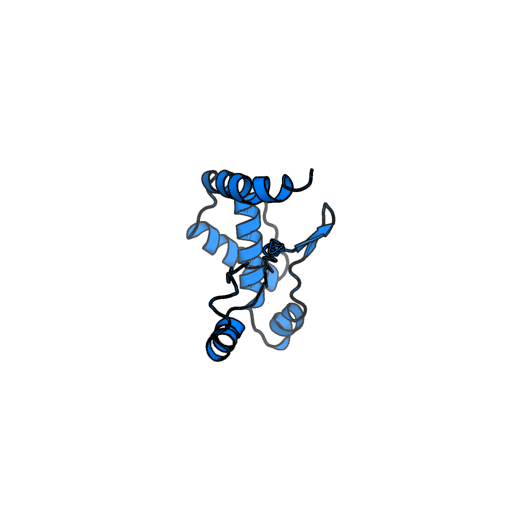N 1
ATOM 754 C CA . LYS A 1 93 ? -6.437 3.607 -13.901 1.00 92.94 93 LYS A CA 1
ATOM 755 C C . LYS A 1 93 ? -7.208 4.558 -12.993 1.00 92.94 93 LYS A C 1
ATOM 757 O O . LYS A 1 93 ? -7.887 4.127 -12.073 1.00 92.94 93 LYS A O 1
ATOM 762 N N . GLY A 1 94 ? -7.143 5.849 -13.308 1.00 91.69 94 GLY A N 1
ATOM 763 C CA . GLY A 1 94 ? -7.800 6.910 -12.542 1.00 91.69 94 GLY A CA 1
ATOM 764 C C . GLY A 1 94 ? -6.845 7.661 -11.614 1.00 91.69 94 GLY A C 1
ATOM 765 O O . GLY A 1 94 ? -5.733 7.218 -11.343 1.00 91.69 94 GLY A O 1
ATOM 766 N N . LYS A 1 95 ? -7.282 8.834 -11.141 1.00 89.25 95 LYS A N 1
ATOM 767 C CA . LYS A 1 95 ? -6.434 9.775 -10.388 1.00 89.25 95 LYS A CA 1
ATOM 768 C C . LYS A 1 95 ? -5.912 9.184 -9.072 1.00 89.25 95 LYS A C 1
ATOM 770 O O . LYS A 1 95 ? -4.735 9.337 -8.771 1.00 89.25 95 LYS A O 1
ATOM 775 N N . ALA A 1 96 ? -6.772 8.491 -8.322 1.00 88.56 96 ALA A N 1
ATOM 776 C CA . ALA A 1 96 ? -6.400 7.867 -7.053 1.00 88.56 96 ALA A CA 1
ATOM 777 C C . ALA A 1 96 ? -5.370 6.744 -7.253 1.00 88.56 96 ALA A C 1
ATOM 779 O O . ALA A 1 96 ? -4.334 6.740 -6.598 1.00 88.56 96 ALA A O 1
ATOM 780 N N . SER A 1 97 ? -5.596 5.846 -8.218 1.00 90.19 97 SER A N 1
ATOM 781 C CA . SER A 1 97 ? -4.675 4.739 -8.504 1.00 90.19 97 SER A CA 1
ATOM 782 C C . SER A 1 97 ? -3.315 5.212 -9.019 1.00 90.19 97 SER A C 1
ATOM 784 O O . SER A 1 97 ? -2.299 4.636 -8.649 1.00 90.19 97 SER A O 1
ATOM 786 N N . VAL A 1 98 ? -3.277 6.265 -9.845 1.00 92.94 98 VAL A N 1
ATOM 787 C CA . VAL A 1 98 ? -2.009 6.879 -10.285 1.00 92.94 98 VAL A CA 1
ATOM 7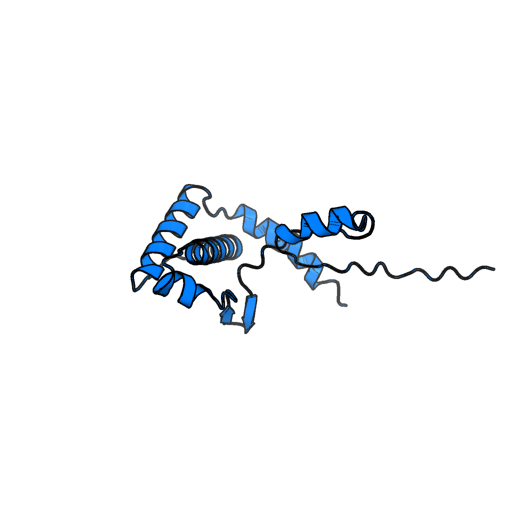88 C C . VAL A 1 98 ? -1.241 7.421 -9.082 1.00 92.94 98 VAL A C 1
ATOM 790 O O . VAL A 1 98 ? -0.051 7.171 -8.951 1.00 92.94 98 VAL A O 1
ATOM 793 N N . ARG A 1 99 ? -1.935 8.074 -8.146 1.00 92.00 99 ARG A N 1
ATOM 794 C CA . ARG A 1 99 ? -1.313 8.595 -6.926 1.00 92.00 99 ARG A CA 1
ATOM 795 C C . ARG A 1 99 ? -0.779 7.485 -6.019 1.00 92.00 99 ARG A C 1
ATOM 797 O O . ARG A 1 99 ? 0.302 7.641 -5.467 1.00 92.00 99 ARG A O 1
ATOM 804 N N . VAL A 1 100 ? -1.491 6.364 -5.897 1.00 92.94 100 VAL A N 1
ATOM 805 C CA . VAL A 1 100 ? -0.988 5.169 -5.191 1.00 92.94 100 VAL A CA 1
ATOM 806 C C . VAL A 1 100 ? 0.285 4.647 -5.857 1.00 92.94 100 VAL A C 1
ATOM 808 O O . VAL A 1 100 ? 1.255 4.378 -5.158 1.00 92.94 100 VAL A O 1
ATOM 811 N N . ALA A 1 101 ? 0.313 4.556 -7.191 1.00 93.19 101 ALA A N 1
ATOM 812 C CA . ALA A 1 101 ? 1.501 4.127 -7.927 1.00 93.19 101 ALA A CA 1
ATOM 813 C C . ALA A 1 101 ? 2.693 5.075 -7.712 1.00 93.19 101 ALA A C 1
ATOM 815 O O . ALA A 1 101 ? 3.806 4.615 -7.477 1.00 93.19 101 ALA A O 1
ATOM 816 N N . ASP A 1 102 ? 2.464 6.390 -7.716 1.00 93.38 102 ASP A N 1
ATOM 817 C CA . ASP A 1 102 ? 3.507 7.382 -7.436 1.00 93.38 102 ASP A CA 1
ATOM 818 C C . ASP A 1 102 ? 4.062 7.244 -6.010 1.00 93.38 102 ASP A C 1
ATOM 820 O O . ASP A 1 102 ? 5.275 7.312 -5.806 1.00 93.38 102 ASP A O 1
ATOM 824 N N . ILE A 1 103 ? 3.189 7.029 -5.018 1.00 93.94 103 ILE A N 1
ATOM 825 C CA . ILE A 1 103 ? 3.597 6.796 -3.625 1.00 93.94 103 ILE A CA 1
ATOM 826 C C . ILE A 1 103 ? 4.399 5.495 -3.519 1.00 93.94 103 ILE A C 1
ATOM 828 O O . ILE A 1 103 ? 5.454 5.491 -2.891 1.00 93.94 103 ILE A O 1
ATOM 832 N N . LEU A 1 104 ? 3.937 4.418 -4.156 1.00 92.06 104 LEU A N 1
ATOM 833 C CA . LEU A 1 104 ? 4.613 3.123 -4.145 1.00 92.06 104 LEU A CA 1
ATOM 834 C C . LEU A 1 104 ? 6.015 3.214 -4.761 1.00 92.06 104 LEU A C 1
ATOM 836 O O . LEU A 1 104 ? 6.974 2.757 -4.150 1.00 92.06 104 LEU A O 1
ATOM 840 N N . ASN A 1 105 ? 6.155 3.878 -5.911 1.00 91.69 105 ASN A N 1
ATOM 841 C CA . ASN A 1 105 ? 7.455 4.093 -6.556 1.00 91.69 105 ASN A CA 1
ATOM 842 C C . ASN A 1 105 ? 8.424 4.865 -5.649 1.00 91.69 105 ASN A C 1
ATOM 844 O O . ASN A 1 105 ? 9.614 4.562 -5.601 1.00 91.69 105 ASN A O 1
ATOM 848 N N . ARG A 1 106 ? 7.923 5.864 -4.911 1.00 93.12 106 ARG A N 1
ATOM 849 C CA . ARG A 1 106 ? 8.731 6.599 -3.930 1.00 93.12 106 ARG A CA 1
ATOM 850 C C . ARG A 1 106 ? 9.150 5.713 -2.762 1.00 93.12 106 ARG A C 1
ATOM 852 O O . ARG A 1 106 ? 10.318 5.739 -2.397 1.00 93.12 106 ARG A O 1
ATOM 859 N N . MET A 1 107 ? 8.233 4.907 -2.226 1.00 91.88 107 MET A N 1
ATOM 860 C CA . MET A 1 107 ? 8.547 3.950 -1.160 1.00 91.88 107 MET A CA 1
ATOM 861 C C . MET A 1 107 ? 9.612 2.951 -1.605 1.00 91.88 107 MET A C 1
ATOM 863 O O . MET A 1 107 ? 10.561 2.735 -0.873 1.00 91.88 107 MET A O 1
ATOM 867 N N . GLN A 1 108 ? 9.515 2.411 -2.821 1.00 88.81 108 GLN A N 1
ATOM 868 C CA . GLN A 1 108 ? 10.527 1.504 -3.371 1.00 88.81 108 GLN A CA 1
ATOM 869 C C . GLN A 1 108 ? 11.890 2.179 -3.591 1.00 88.81 108 GLN A C 1
ATOM 871 O O . GLN A 1 108 ? 12.921 1.515 -3.515 1.00 88.81 108 GLN A O 1
ATOM 876 N N . ALA A 1 109 ? 11.914 3.481 -3.889 1.00 89.06 109 ALA A N 1
ATOM 877 C CA . ALA A 1 109 ? 13.158 4.236 -4.023 1.00 89.06 109 ALA A CA 1
ATOM 878 C C . ALA A 1 109 ? 13.835 4.500 -2.666 1.00 89.06 109 ALA A C 1
ATOM 880 O O . ALA A 1 109 ? 15.061 4.574 -2.602 1.00 89.06 109 ALA A O 1
ATOM 881 N N . GLU A 1 110 ? 13.045 4.656 -1.601 1.00 90.00 110 GLU A N 1
ATOM 882 C CA . GLU A 1 110 ? 13.519 4.864 -0.227 1.00 90.00 110 GLU A CA 1
ATOM 883 C C . GLU A 1 110 ? 13.904 3.534 0.450 1.00 90.00 110 GLU A C 1
ATOM 885 O O . GLU A 1 110 ? 14.973 3.423 1.048 1.00 90.00 110 GLU A O 1
ATOM 890 N N . GLU A 1 111 ? 13.055 2.518 0.309 1.00 86.38 111 GLU A N 1
ATOM 891 C CA . GLU A 1 111 ? 13.176 1.170 0.866 1.00 86.38 111 GLU A CA 1
ATOM 892 C C . GLU A 1 111 ? 13.061 0.147 -0.280 1.00 86.38 111 GLU A C 1
ATOM 894 O O . GLU A 1 111 ? 11.970 -0.337 -0.588 1.00 86.38 111 GLU A O 1
ATOM 899 N N . PRO A 1 112 ? 14.163 -0.189 -0.972 1.00 81.56 112 PRO A N 1
ATOM 900 C CA . PRO A 1 112 ? 14.111 -1.179 -2.036 1.00 81.56 112 PRO A CA 1
ATOM 901 C C . PRO A 1 112 ? 13.787 -2.560 -1.465 1.00 81.56 112 PRO A C 1
ATOM 903 O O . PRO A 1 112 ? 14.342 -2.988 -0.452 1.00 81.56 112 PRO A O 1
ATOM 906 N N . VAL A 1 113 ? 12.899 -3.277 -2.152 1.00 78.56 113 VAL A N 1
ATOM 907 C CA . VAL A 1 113 ? 12.523 -4.646 -1.796 1.00 78.56 113 VAL A CA 1
ATOM 908 C C . VAL A 1 113 ? 13.717 -5.573 -2.030 1.00 78.56 113 VAL A C 1
ATOM 910 O O . VAL A 1 113 ? 14.076 -5.861 -3.174 1.00 78.56 113 VAL A O 1
ATOM 913 N N . ASN A 1 114 ? 14.326 -6.049 -0.942 1.00 69.56 114 ASN A N 1
ATOM 914 C CA . ASN A 1 114 ? 15.468 -6.955 -0.970 1.00 69.56 114 ASN A CA 1
ATOM 915 C C . ASN A 1 114 ? 15.039 -8.381 -0.596 1.00 69.56 114 ASN A C 1
ATOM 917 O O . ASN A 1 114 ? 14.200 -8.608 0.271 1.00 69.56 114 ASN A O 1
ATOM 921 N N . SER A 1 115 ? 15.659 -9.384 -1.217 1.00 59.16 115 SER A N 1
ATOM 922 C CA . SER A 1 115 ? 15.324 -10.800 -0.991 1.00 59.16 115 SER A CA 1
ATOM 923 C C . SER A 1 115 ? 15.646 -11.315 0.420 1.00 59.16 115 SER A C 1
ATOM 925 O O . SER A 1 11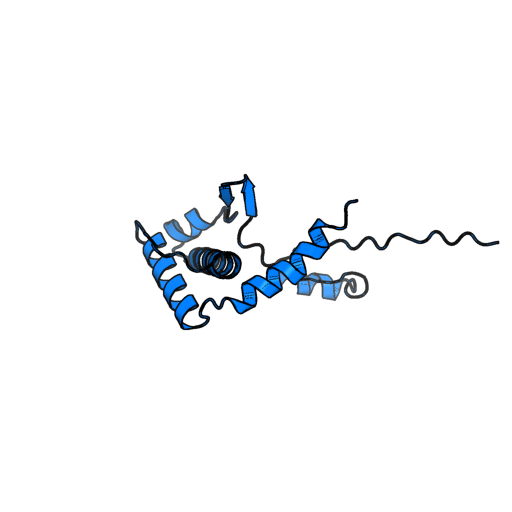5 ? 15.221 -12.409 0.783 1.00 59.16 115 SER A O 1
ATOM 927 N N . SER A 1 116 ? 16.426 -10.571 1.208 1.00 58.94 116 SER A N 1
ATOM 928 C CA . SER A 1 116 ? 16.802 -10.928 2.582 1.00 58.94 116 SER A CA 1
ATOM 929 C C . SER A 1 116 ? 15.619 -10.932 3.545 1.00 58.94 116 SER A C 1
ATOM 931 O O . SER A 1 116 ? 15.616 -11.692 4.511 1.00 58.94 116 SER A O 1
ATOM 933 N N . ASP A 1 117 ? 14.598 -10.129 3.273 1.00 57.78 117 ASP A N 1
ATOM 934 C CA . ASP A 1 117 ? 13.506 -9.923 4.217 1.00 57.78 117 ASP A CA 1
ATOM 935 C C . ASP A 1 117 ? 12.392 -10.965 4.106 1.00 57.78 117 ASP A C 1
ATOM 937 O O . ASP A 1 117 ? 11.724 -11.304 5.085 1.00 57.78 117 ASP A O 1
ATOM 941 N N . VAL A 1 118 ? 12.298 -11.575 2.928 1.00 55.09 118 VAL A N 1
ATOM 942 C CA . VAL A 1 118 ? 11.497 -12.765 2.648 1.00 55.09 118 VAL A CA 1
ATOM 943 C C . VAL A 1 118 ? 11.835 -13.878 3.656 1.00 55.09 118 VAL A C 1
ATOM 945 O O . VAL A 1 118 ? 10.943 -14.499 4.228 1.00 55.09 118 VAL A O 1
ATOM 948 N N . ILE A 1 119 ? 13.125 -14.077 3.961 1.00 54.66 119 ILE A N 1
ATOM 949 C CA . ILE A 1 119 ? 13.615 -15.096 4.909 1.00 54.66 119 ILE A CA 1
ATOM 950 C C . ILE A 1 119 ? 13.179 -14.789 6.353 1.00 54.6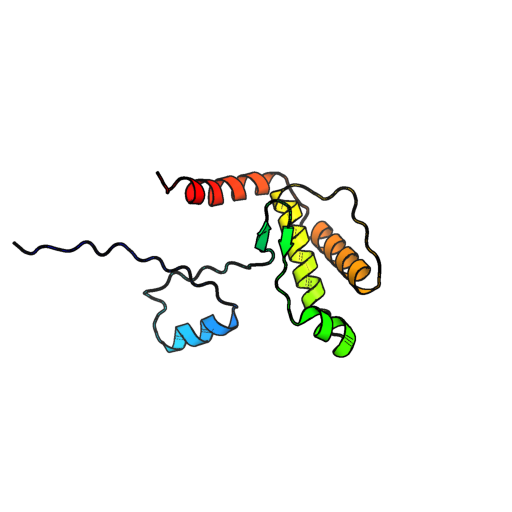6 119 ILE A C 1
ATOM 952 O O . ILE A 1 119 ? 12.881 -15.712 7.112 1.00 54.66 119 ILE A O 1
ATOM 956 N N . MET A 1 120 ? 13.105 -13.509 6.728 1.00 53.34 120 MET A N 1
ATOM 957 C CA . MET A 1 120 ? 12.690 -13.081 8.070 1.00 53.34 120 MET A CA 1
ATOM 958 C C . MET A 1 120 ? 11.191 -13.283 8.311 1.00 53.34 120 MET A C 1
ATOM 960 O O . MET A 1 120 ? 10.785 -13.637 9.414 1.00 53.34 120 MET A O 1
ATOM 964 N N . LEU A 1 121 ? 10.351 -13.118 7.288 1.00 54.06 121 LEU A N 1
ATOM 965 C CA . LEU A 1 121 ? 8.922 -13.411 7.412 1.00 54.06 121 LEU A CA 1
ATOM 966 C C . LEU A 1 121 ? 8.661 -14.910 7.564 1.00 54.06 121 LEU A C 1
ATOM 968 O O . LEU A 1 121 ? 7.900 -15.292 8.449 1.00 54.06 121 LEU A O 1
ATOM 972 N N . TYR A 1 122 ? 9.336 -15.766 6.789 1.00 55.59 122 TYR A N 1
ATOM 973 C CA . TYR A 1 122 ? 9.235 -17.215 6.988 1.00 55.59 122 TYR A CA 1
ATOM 974 C C . TYR A 1 122 ? 9.735 -17.632 8.375 1.00 55.59 122 TYR A C 1
ATOM 976 O O . TYR A 1 122 ? 9.080 -18.433 9.030 1.00 55.59 122 TYR A O 1
ATOM 984 N N . SER A 1 123 ? 10.837 -17.074 8.882 1.00 53.78 123 SER A N 1
ATOM 985 C CA . SER A 1 123 ? 11.330 -17.442 10.216 1.00 53.78 123 SER A CA 1
ATOM 986 C C . SER A 1 123 ? 10.411 -16.994 11.361 1.00 53.78 123 SER A C 1
ATOM 988 O O . SER A 1 123 ? 10.396 -17.654 12.397 1.00 53.78 123 SER A O 1
ATOM 990 N N . VAL A 1 124 ? 9.621 -15.928 11.182 1.00 53.19 124 VAL A N 1
ATOM 991 C CA . VAL A 1 124 ? 8.677 -15.417 12.194 1.00 53.19 124 VAL A CA 1
ATOM 992 C C . VAL A 1 124 ? 7.286 -16.054 12.080 1.00 53.19 124 VAL A C 1
ATOM 994 O O . VAL A 1 124 ? 6.681 -16.371 13.102 1.00 53.19 124 VAL A O 1
ATOM 997 N N . PHE A 1 125 ? 6.773 -16.282 10.867 1.00 50.69 125 PHE A N 1
ATOM 998 C CA . PHE A 1 125 ? 5.432 -16.847 10.651 1.00 50.69 125 PHE A CA 1
ATOM 999 C C . PHE A 1 125 ? 5.395 -18.380 10.656 1.00 50.69 125 PHE A C 1
ATOM 1001 O O . PHE A 1 125 ? 4.394 -18.958 11.077 1.00 50.69 125 PHE A O 1
ATOM 1008 N N . PHE A 1 126 ? 6.460 -19.063 10.222 1.00 49.34 126 PHE A N 1
ATOM 1009 C CA . PHE A 1 126 ? 6.487 -20.531 10.172 1.00 49.34 126 PHE A CA 1
ATOM 1010 C C . PHE A 1 126 ? 6.383 -21.203 11.555 1.00 49.34 126 PHE A C 1
ATOM 1012 O O . PHE A 1 126 ? 5.670 -22.201 11.658 1.00 49.34 126 PHE A O 1
ATOM 1019 N N . PRO A 1 127 ? 6.987 -20.670 12.641 1.00 47.25 127 PRO A N 1
ATOM 1020 C CA . PRO A 1 127 ? 6.757 -21.194 13.988 1.00 47.25 127 PRO A CA 1
ATOM 1021 C C . PRO A 1 127 ? 5.297 -21.064 14.438 1.00 47.25 127 PRO A C 1
ATOM 1023 O O . PRO A 1 127 ? 4.797 -21.937 15.137 1.00 47.25 127 PRO A O 1
ATOM 1026 N N . PHE A 1 128 ? 4.597 -20.004 14.016 1.00 42.59 128 PHE A N 1
ATOM 1027 C CA . PHE A 1 128 ? 3.207 -19.757 14.408 1.00 42.59 128 PHE A CA 1
ATOM 1028 C C . PHE A 1 128 ? 2.231 -20.755 13.766 1.00 42.59 128 PHE A C 1
ATOM 1030 O O . PHE A 1 128 ? 1.252 -21.144 14.391 1.00 42.59 128 PHE A O 1
ATOM 1037 N N . PHE A 1 129 ? 2.523 -21.223 12.548 1.00 41.38 129 PHE A N 1
ATOM 1038 C CA . PHE A 1 129 ? 1.693 -22.201 11.832 1.00 41.38 129 PHE A CA 1
ATOM 1039 C C . PHE A 1 129 ? 1.941 -23.668 12.225 1.00 41.38 129 PHE A C 1
ATOM 1041 O O . PHE A 1 129 ? 1.142 -24.528 11.867 1.00 41.38 129 PHE A O 1
ATOM 1048 N N . LEU A 1 130 ? 3.026 -23.976 12.946 1.00 44.41 130 LEU A N 1
ATOM 1049 C CA . LEU A 1 130 ? 3.394 -25.350 13.327 1.00 44.41 130 LEU A CA 1
ATOM 1050 C C . LEU A 1 130 ? 3.115 -25.702 14.794 1.00 44.41 130 LEU A C 1
ATOM 1052 O O . LEU A 1 130 ? 3.447 -26.807 15.219 1.00 44.41 130 LEU A O 1
ATOM 1056 N N . GLN A 1 131 ? 2.504 -24.801 15.566 1.00 46.69 131 GLN A N 1
ATOM 1057 C CA . GLN A 1 131 ? 2.191 -25.070 16.973 1.00 46.69 131 GLN A CA 1
ATOM 1058 C C . GLN A 1 131 ? 0.892 -25.884 17.167 1.00 46.69 131 GLN A C 1
ATOM 1060 O O . GLN A 1 131 ? 0.630 -26.332 18.282 1.00 46.69 131 GLN A O 1
ATOM 1065 N N . ASP A 1 132 ? 0.120 -26.125 16.102 1.00 44.25 132 ASP A N 1
ATOM 1066 C CA . ASP A 1 132 ? -1.075 -26.975 16.135 1.00 44.25 132 ASP A CA 1
ATOM 1067 C C . ASP A 1 132 ? -0.772 -28.374 15.561 1.00 44.25 132 ASP A C 1
ATOM 1069 O O . ASP A 1 132 ? -1.067 -28.678 14.402 1.00 44.25 132 ASP A O 1
ATOM 1073 N N . ASN A 1 133 ? -0.160 -29.237 16.381 1.00 36.38 133 ASN A N 1
ATOM 1074 C CA . ASN A 1 133 ? -0.229 -30.700 16.239 1.00 36.38 133 ASN A CA 1
ATOM 1075 C C . ASN A 1 133 ? -0.173 -31.379 17.614 1.00 36.38 133 ASN A C 1
ATOM 1077 O O . ASN A 1 133 ? 0.817 -31.145 18.345 1.00 36.38 133 ASN A O 1
#

pLDDT: mean 70.36, std 18.92, range [32.5, 93.94]

Radius of gyration: 19.68 Å; chains: 1; bounding box: 32×46×63 Å

InterPro domains:
  IPR001619 Sec1-like protein [PF00995] (28-109)
  IPR001619 Sec1-like protein [PTHR11679] (10-114)
  IPR027482 Sec1-like, domain 2 [G3DSA:3.40.50.1910] (42-121)
  IPR036045 Sec1-like superfamily [SSF56815] (17-117)

Sequence (133 aa):
MTNRKDYKENIMFILFPAALLFILEEEKLHNMVTIGEYPLYIVPIDEDVLSFELDLAYKECQVDGDTSSLWHIAKAIHKLEFSFGVIPNLRAKGKASVRVADILNRMQAEEPVNSSDVIMLYSVFFPFFLQDN

Secondary structure (DSSP, 8-state):
-----------------THHHHHHHHTTGGGT----------EEEETTEEE---TTHHHIIIII---HHHHHHHHHHHHHHHHH---S-----SHHHHHHHHHHHHHHHHS---HHHHHHHHHHHHHHHTS--

Organism: Arachis duranensis (NCBI:txid130453)

Foldseek 3Di:
DDDPPPDDLPQDADADDPVCVVVCVVVVCVVNHDHDHDLCQWDDPDPPDIDRPPPCCVCCVPPVVHLVNLLSNLVSVLVVCLQPNDDPDDDADDDSRVVSVVSNVVCCVVPPRDPVSNVVCCVVVVVVVPPPD